Protein AF-A0A382T9Z0-F1 (afdb_monomer_lite)

pLDDT: mean 95.58, std 3.45, range [72.0, 98.19]

Secondary structure (DSSP, 8-state):
-HHHHHHHHHHHHHHHTT--PEESS--SS--TT-EEEE-SSS--GGG--SEEEEE-TTS-EEE-

Radius of gyration: 14.14 Å; chains: 1; bounding box: 24×23×43 Å

Organism: NCBI:txid408172

Sequence (64 aa):
MQTELDLISSTINNIADGHMDVSNVEPVKPRAGDIRYADGSNWNPGGTGEGLYIYLSTGAWSKL

Foldseek 3Di:
DVVVVVVVVVVVVCVVVPDADEDLDDDPDDDAQDKHFYQQPSDDFPSPGTAIWGQHPVRGIDGD

Structure (mmCIF, N/CA/C/O backbone):
data_AF-A0A382T9Z0-F1
#
_entry.id   AF-A0A382T9Z0-F1
#
loop_
_atom_site.group_PDB
_atom_site.id
_atom_site.type_symbol
_atom_site.label_atom_id
_atom_site.label_alt_id
_atom_site.label_comp_id
_atom_site.label_asym_id
_atom_site.label_entity_id
_atom_site.label_seq_id
_atom_site.pdbx_PDB_ins_code
_atom_site.Cartn_x
_atom_site.Cartn_y
_atom_site.Cartn_z
_atom_site.occupancy
_atom_site.B_iso_or_equiv
_atom_site.auth_seq_id
_atom_site.auth_comp_id
_atom_site.auth_asym_id
_atom_site.auth_atom_id
_atom_site.pdbx_PDB_model_num
ATOM 1 N N . MET A 1 1 ? -2.436 5.269 29.465 1.00 72.00 1 MET A N 1
ATOM 2 C CA . MET A 1 1 ? -3.375 4.162 29.178 1.00 72.00 1 MET A CA 1
ATOM 3 C C . MET A 1 1 ? -4.540 4.651 28.324 1.00 72.00 1 MET A C 1
ATOM 5 O O . MET A 1 1 ? -4.630 4.178 27.207 1.00 72.00 1 MET A O 1
ATOM 9 N N . GLN A 1 2 ? -5.363 5.617 28.772 1.00 91.81 2 GLN A N 1
ATOM 10 C CA . GLN A 1 2 ? -6.495 6.121 27.966 1.00 91.81 2 GLN A CA 1
ATOM 11 C C . GLN A 1 2 ? -6.060 6.699 26.606 1.00 91.81 2 GLN A C 1
ATOM 13 O O . GLN A 1 2 ? -6.554 6.264 25.578 1.00 91.81 2 GLN A O 1
ATOM 18 N N . THR A 1 3 ? -5.04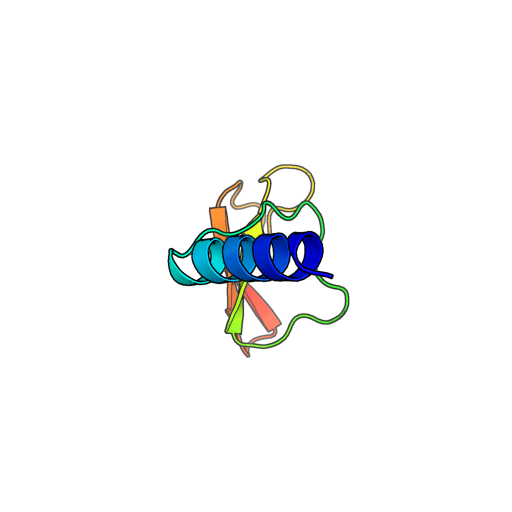8 7.572 26.592 1.00 96.06 3 THR A N 1
ATOM 19 C CA . THR A 1 3 ? -4.528 8.192 25.359 1.00 96.06 3 THR A CA 1
ATOM 20 C C . THR A 1 3 ? -4.081 7.180 24.301 1.00 96.06 3 THR A C 1
ATOM 22 O O . THR A 1 3 ? -4.375 7.350 23.126 1.00 96.06 3 THR A O 1
ATOM 25 N N . GLU A 1 4 ? -3.403 6.104 24.707 1.00 96.06 4 GLU A N 1
ATOM 26 C CA . GLU A 1 4 ? -2.933 5.065 23.778 1.00 96.06 4 GLU A CA 1
ATOM 27 C C . GLU A 1 4 ? -4.103 4.307 23.138 1.00 96.06 4 GLU A C 1
ATOM 29 O O . GLU A 1 4 ? -4.074 4.001 21.949 1.00 96.06 4 GLU A O 1
ATOM 34 N N . LEU A 1 5 ? -5.166 4.040 23.906 1.00 96.75 5 LEU A N 1
ATOM 35 C CA . LEU A 1 5 ? -6.374 3.398 23.383 1.00 96.75 5 LEU A CA 1
ATOM 36 C C . LEU A 1 5 ? -7.120 4.312 22.405 1.00 96.75 5 LEU A C 1
ATOM 38 O O . LEU A 1 5 ? -7.621 3.830 21.390 1.00 96.75 5 LEU A O 1
ATOM 42 N N . ASP A 1 6 ? -7.143 5.619 22.669 1.00 96.75 6 ASP A N 1
ATOM 43 C CA . ASP A 1 6 ? -7.756 6.602 21.772 1.00 96.75 6 ASP A CA 1
ATOM 44 C C . ASP A 1 6 ? -6.987 6.692 20.437 1.00 96.75 6 ASP A C 1
ATOM 46 O O . ASP A 1 6 ? -7.598 6.737 19.367 1.00 96.75 6 ASP A O 1
ATOM 50 N N . LEU A 1 7 ? -5.648 6.635 20.475 1.00 95.25 7 LEU A N 1
ATOM 51 C CA . LEU A 1 7 ? -4.799 6.611 19.274 1.00 95.25 7 LEU A CA 1
ATOM 52 C C . LEU A 1 7 ? -4.982 5.329 18.452 1.00 95.25 7 LEU A C 1
ATOM 54 O O . LEU A 1 7 ? -5.093 5.393 17.224 1.00 95.25 7 LEU A O 1
ATOM 58 N N . ILE A 1 8 ? -5.059 4.171 19.114 1.00 95.81 8 ILE A N 1
ATOM 59 C CA . ILE A 1 8 ? -5.340 2.893 18.446 1.00 95.81 8 ILE A CA 1
ATOM 60 C C . ILE A 1 8 ? -6.725 2.933 17.791 1.00 95.81 8 ILE A C 1
ATOM 62 O O . ILE A 1 8 ? -6.852 2.572 16.623 1.00 95.81 8 ILE A O 1
ATOM 66 N N . SER A 1 9 ? -7.745 3.419 18.506 1.00 96.06 9 SER A N 1
ATOM 67 C CA . SER A 1 9 ? -9.111 3.563 17.984 1.00 96.06 9 SER A CA 1
ATOM 68 C C . SER A 1 9 ? -9.152 4.459 16.743 1.00 96.06 9 SER A C 1
ATOM 70 O O . SER A 1 9 ? -9.698 4.071 15.713 1.00 96.06 9 SER A O 1
ATOM 72 N N . SER A 1 10 ? -8.493 5.620 16.801 1.00 95.19 10 SER A N 1
ATOM 73 C CA . SER A 1 10 ? -8.372 6.542 15.665 1.00 95.19 10 SER A CA 1
ATOM 74 C C . SER A 1 10 ? -7.718 5.879 14.447 1.00 95.19 10 SER A C 1
ATOM 76 O O . SER A 1 10 ? -8.240 5.948 13.336 1.00 95.19 10 SER A O 1
ATOM 78 N N . THR A 1 11 ? -6.618 5.153 14.664 1.00 94.06 11 THR A N 1
ATOM 79 C CA . THR A 1 11 ? -5.901 4.452 13.589 1.00 94.06 11 THR A CA 1
ATOM 80 C C . THR A 1 11 ? -6.760 3.357 12.952 1.00 94.06 11 THR A C 1
ATOM 82 O O . THR A 1 11 ? -6.787 3.229 11.731 1.00 94.06 11 THR A O 1
ATOM 85 N N . ILE A 1 12 ? -7.502 2.587 13.756 1.00 94.81 12 ILE A N 1
ATOM 86 C CA . ILE A 1 12 ? -8.408 1.545 13.253 1.00 94.81 12 ILE A CA 1
ATOM 87 C C . ILE A 1 12 ? -9.545 2.157 12.429 1.00 94.81 12 ILE A C 1
ATOM 89 O O . ILE A 1 12 ? -9.868 1.620 11.371 1.00 94.81 12 ILE A O 1
ATOM 93 N N . ASN A 1 13 ? -10.123 3.277 12.872 1.00 96.25 13 ASN A N 1
ATOM 94 C CA . ASN A 1 13 ? -11.193 3.946 12.130 1.00 96.25 13 ASN A CA 1
ATOM 95 C C . ASN A 1 13 ? -10.703 4.454 10.767 1.00 96.25 13 ASN A C 1
ATOM 97 O O . ASN A 1 13 ? -11.367 4.209 9.767 1.00 96.25 13 ASN A O 1
ATOM 101 N N . ASN A 1 14 ? -9.503 5.041 10.696 1.00 93.69 14 ASN A N 1
ATOM 102 C CA . ASN A 1 14 ? -8.913 5.454 9.416 1.00 93.69 14 ASN A CA 1
ATOM 103 C C . ASN A 1 14 ? -8.765 4.271 8.444 1.00 93.69 14 ASN A C 1
ATOM 105 O O . ASN A 1 14 ? -9.101 4.385 7.266 1.00 93.69 14 ASN A O 1
ATOM 109 N N . ILE A 1 15 ? -8.299 3.118 8.937 1.00 92.25 15 ILE A N 1
ATOM 110 C CA . ILE A 1 15 ? -8.184 1.898 8.125 1.00 92.25 15 ILE A CA 1
ATOM 111 C C . ILE A 1 15 ? -9.573 1.417 7.670 1.00 92.25 15 ILE A C 1
ATOM 113 O O . ILE A 1 15 ? -9.729 1.011 6.520 1.00 92.25 15 ILE A O 1
ATOM 117 N N . ALA A 1 16 ? -10.583 1.473 8.545 1.00 93.25 16 ALA A N 1
ATOM 118 C CA . ALA A 1 16 ? -11.955 1.073 8.226 1.00 93.25 16 ALA A CA 1
ATOM 119 C C . ALA A 1 16 ? -12.607 1.971 7.158 1.00 93.25 16 ALA A C 1
ATOM 121 O O . ALA A 1 16 ? -13.339 1.465 6.308 1.00 93.25 16 ALA A O 1
ATOM 122 N N 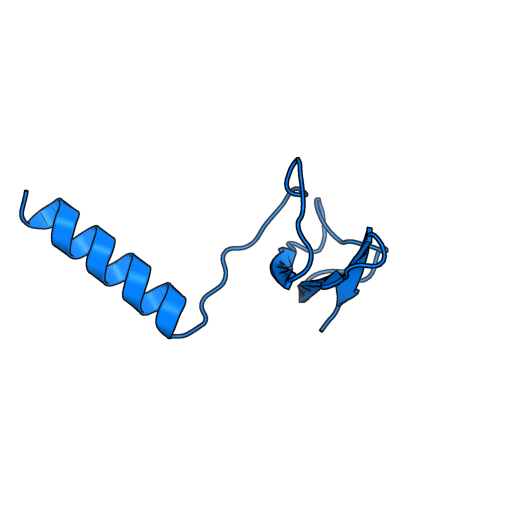. ASP A 1 17 ? -12.283 3.264 7.156 1.00 94.94 17 ASP A N 1
ATOM 123 C CA . ASP A 1 17 ? -12.703 4.234 6.136 1.00 94.94 17 ASP A CA 1
ATOM 124 C C . ASP A 1 17 ? -11.913 4.095 4.815 1.00 94.94 17 ASP A C 1
ATOM 126 O O . ASP A 1 17 ? -12.202 4.776 3.830 1.00 94.94 17 ASP A O 1
ATOM 130 N N . GLY A 1 18 ? -10.930 3.188 4.764 1.00 91.12 18 GLY A N 1
ATOM 131 C CA . GLY A 1 18 ? -10.149 2.880 3.566 1.00 91.12 18 GLY A CA 1
ATOM 132 C C . GLY A 1 18 ? -8.940 3.789 3.346 1.00 91.12 18 GLY A C 1
ATOM 133 O O . GLY A 1 18 ? -8.397 3.816 2.239 1.00 91.12 18 GLY A O 1
ATOM 134 N N . HIS A 1 19 ? -8.493 4.525 4.368 1.00 93.38 19 HIS A N 1
ATOM 135 C CA . HIS A 1 19 ? -7.259 5.299 4.270 1.00 93.38 19 HIS A CA 1
ATOM 136 C C . HIS A 1 19 ? -6.050 4.367 4.156 1.00 93.38 19 HIS A C 1
ATOM 138 O O . HIS A 1 19 ? -5.858 3.461 4.967 1.00 93.38 19 HIS A O 1
ATOM 144 N N . MET A 1 20 ? -5.213 4.629 3.154 1.00 93.50 20 MET A N 1
ATOM 145 C CA . M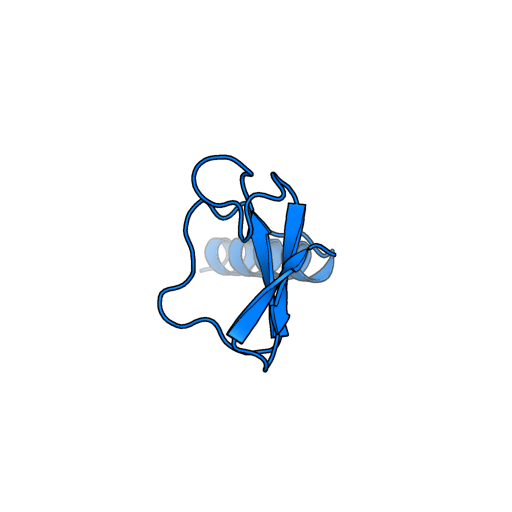ET A 1 20 ? -3.980 3.893 2.900 1.00 93.50 20 MET A CA 1
ATOM 146 C C . MET A 1 20 ? -2.794 4.844 2.971 1.00 93.50 20 MET A C 1
ATOM 148 O O . MET A 1 20 ? -2.748 5.841 2.249 1.00 93.50 20 MET A O 1
ATOM 152 N N . ASP A 1 21 ? -1.818 4.507 3.807 1.00 94.19 21 ASP A N 1
ATOM 153 C CA . ASP A 1 21 ? -0.585 5.278 3.898 1.00 94.19 21 ASP A CA 1
ATOM 154 C C . ASP A 1 21 ? 0.256 5.129 2.626 1.00 94.19 21 ASP A C 1
ATOM 156 O O . ASP A 1 21 ? 0.392 4.040 2.049 1.00 94.19 21 ASP A O 1
ATOM 160 N N . VAL A 1 22 ? 0.869 6.243 2.220 1.00 96.75 22 VAL A N 1
ATOM 161 C CA . VAL A 1 22 ? 1.822 6.276 1.112 1.00 96.75 22 VAL A CA 1
ATOM 162 C C . VAL A 1 22 ? 3.022 5.400 1.461 1.00 96.75 22 VAL A C 1
ATOM 164 O O . VAL A 1 22 ? 3.670 5.559 2.493 1.00 96.75 22 VAL A O 1
ATOM 167 N N . SER A 1 23 ? 3.339 4.481 0.564 1.00 97.19 23 SER A N 1
ATOM 168 C CA . SER A 1 23 ? 4.505 3.616 0.623 1.00 97.19 23 SER A CA 1
ATOM 169 C C . SER A 1 23 ? 5.547 4.130 -0.368 1.00 97.19 23 SER A C 1
ATOM 171 O O . SER A 1 23 ? 5.256 4.357 -1.541 1.00 97.19 23 SER A O 1
ATOM 173 N N . ASN A 1 24 ? 6.774 4.302 0.111 1.00 97.75 24 ASN A N 1
ATOM 174 C CA . ASN A 1 24 ? 7.928 4.727 -0.686 1.00 97.75 24 ASN A CA 1
ATOM 175 C C . ASN A 1 24 ? 8.910 3.578 -0.968 1.00 97.75 24 ASN A C 1
ATOM 177 O O . ASN A 1 24 ? 9.962 3.789 -1.565 1.00 97.75 24 ASN A O 1
ATOM 181 N N . VAL A 1 25 ? 8.595 2.366 -0.505 1.00 97.25 25 VAL A N 1
ATOM 182 C CA . VAL A 1 25 ? 9.419 1.169 -0.660 1.00 97.25 25 VAL A CA 1
ATOM 183 C C . VAL A 1 25 ? 8.533 -0.068 -0.723 1.00 97.25 25 VAL A C 1
ATOM 185 O O . VAL A 1 25 ? 7.474 -0.129 -0.094 1.00 97.25 25 VAL A O 1
ATOM 188 N N . GLU A 1 26 ? 8.987 -1.075 -1.464 1.00 95.31 26 GLU A N 1
ATOM 189 C CA . GLU A 1 26 ? 8.325 -2.372 -1.504 1.00 95.31 26 GLU A CA 1
ATOM 190 C C . GLU A 1 26 ? 8.465 -3.117 -0.159 1.00 95.31 26 GLU A C 1
ATOM 192 O O . GLU A 1 26 ? 9.547 -3.123 0.439 1.00 95.31 26 GLU A O 1
ATOM 197 N N . PRO A 1 27 ? 7.410 -3.797 0.331 1.00 95.19 27 PRO A N 1
ATOM 198 C CA . PRO A 1 27 ? 7.528 -4.724 1.452 1.00 95.19 27 PRO A CA 1
ATOM 199 C C . PRO A 1 27 ? 8.571 -5.820 1.183 1.00 95.19 27 PRO A C 1
ATOM 201 O O . PRO A 1 27 ? 8.632 -6.373 0.095 1.00 95.19 27 PRO A O 1
ATOM 204 N N . VAL A 1 28 ? 9.342 -6.224 2.198 1.00 96.19 28 VAL A N 1
ATOM 205 C CA . VAL A 1 28 ? 10.413 -7.240 2.042 1.00 96.19 28 VAL A CA 1
ATOM 206 C C . VAL A 1 28 ? 9.882 -8.616 1.597 1.00 96.19 28 VAL A C 1
ATOM 208 O O . VAL A 1 28 ? 10.606 -9.403 0.992 1.00 96.19 28 VAL A O 1
ATOM 211 N N . LYS A 1 29 ? 8.630 -8.941 1.936 1.00 95.00 29 LYS A N 1
ATOM 212 C CA . LYS A 1 29 ? 7.965 -10.211 1.599 1.00 95.00 29 LYS A CA 1
ATOM 213 C C . LYS A 1 29 ? 6.487 -9.952 1.290 1.00 95.00 29 LYS A C 1
ATOM 215 O O . LYS A 1 29 ? 5.656 -10.196 2.171 1.00 95.00 29 LYS A O 1
ATOM 220 N N . PRO A 1 30 ? 6.169 -9.424 0.098 1.00 96.25 30 PRO A N 1
ATOM 221 C CA . PRO A 1 30 ? 4.791 -9.158 -0.277 1.00 96.25 30 PRO A CA 1
ATOM 222 C C . PRO A 1 30 ? 4.007 -10.469 -0.378 1.00 96.25 30 PRO A C 1
ATOM 224 O O . PRO A 1 30 ? 4.548 -11.525 -0.726 1.00 96.25 30 PRO A O 1
ATOM 227 N N . ARG A 1 31 ? 2.729 -10.416 -0.016 1.00 97.69 31 ARG A N 1
ATOM 228 C CA . ARG A 1 31 ? 1.806 -11.553 -0.040 1.00 97.69 31 ARG A CA 1
ATOM 229 C C . ARG A 1 31 ? 0.663 -11.268 -0.990 1.00 97.69 31 ARG A C 1
ATOM 231 O O . ARG A 1 31 ? 0.257 -10.124 -1.163 1.00 97.69 31 ARG A O 1
ATOM 238 N N . ALA A 1 32 ? 0.148 -12.320 -1.624 1.00 97.94 32 ALA A N 1
ATOM 239 C CA . ALA A 1 32 ? -0.996 -12.181 -2.514 1.00 97.94 32 ALA A CA 1
ATOM 240 C C . ALA A 1 32 ? -2.168 -11.532 -1.758 1.00 97.94 32 ALA A C 1
ATOM 242 O O . ALA A 1 32 ? -2.534 -11.997 -0.679 1.00 97.94 32 ALA A O 1
ATOM 243 N N . GLY A 1 33 ? -2.729 -10.468 -2.329 1.00 96.44 33 GLY A N 1
ATOM 244 C CA . GLY A 1 33 ? -3.768 -9.651 -1.706 1.00 96.44 33 GLY A CA 1
ATOM 245 C C . GLY A 1 33 ? -3.257 -8.446 -0.915 1.00 96.44 33 GLY A C 1
ATOM 246 O O . GLY A 1 33 ? -4.085 -7.662 -0.462 1.00 96.44 33 GLY A O 1
ATOM 247 N N . ASP A 1 34 ? -1.942 -8.251 -0.767 1.00 96.62 34 ASP A N 1
ATOM 248 C CA . ASP A 1 34 ? -1.413 -7.015 -0.185 1.00 96.62 34 ASP A CA 1
ATOM 249 C C . ASP A 1 34 ? -1.836 -5.816 -1.043 1.00 96.62 34 ASP A C 1
ATOM 251 O O . ASP A 1 34 ? -1.635 -5.814 -2.259 1.00 96.62 34 ASP A O 1
ATOM 255 N N . ILE A 1 35 ? -2.396 -4.793 -0.394 1.00 96.12 35 ILE A N 1
ATOM 256 C CA . ILE A 1 35 ? -2.806 -3.533 -1.019 1.00 96.12 35 ILE A CA 1
ATOM 257 C C . ILE A 1 35 ? -1.935 -2.411 -0.469 1.00 96.12 35 ILE A C 1
ATOM 259 O O . ILE A 1 35 ? -1.715 -2.322 0.741 1.00 96.12 35 ILE A O 1
ATOM 263 N N . ARG A 1 36 ? -1.424 -1.549 -1.348 1.00 96.69 36 ARG A N 1
ATOM 264 C CA . ARG A 1 36 ? -0.555 -0.430 -0.969 1.00 96.69 36 ARG A CA 1
ATOM 265 C C . ARG A 1 36 ? -0.740 0.759 -1.900 1.00 96.69 36 ARG A C 1
ATOM 267 O O . ARG A 1 36 ? -0.959 0.577 -3.095 1.00 96.69 36 ARG A O 1
ATOM 274 N N . TYR A 1 37 ? -0.596 1.961 -1.358 1.00 97.50 37 TYR A N 1
ATOM 275 C CA . TYR A 1 37 ? -0.575 3.193 -2.137 1.00 97.50 37 TYR A CA 1
ATOM 276 C C . TYR A 1 37 ? 0.876 3.598 -2.408 1.00 97.50 37 TYR A C 1
ATOM 278 O O . TYR A 1 37 ? 1.629 3.819 -1.467 1.00 97.50 37 TYR A O 1
ATOM 286 N N . ALA A 1 38 ? 1.300 3.623 -3.666 1.00 98.19 38 ALA A N 1
ATOM 287 C CA . ALA A 1 38 ? 2.682 3.888 -4.049 1.00 98.19 38 ALA A CA 1
ATOM 288 C C . ALA A 1 38 ? 2.919 5.384 -4.285 1.00 98.19 38 ALA A C 1
ATOM 290 O O . ALA A 1 38 ? 2.075 6.034 -4.899 1.00 98.19 38 ALA A O 1
ATOM 291 N N . ASP A 1 39 ? 4.069 5.909 -3.846 1.00 97.81 39 ASP A N 1
ATOM 292 C CA . ASP A 1 39 ? 4.437 7.333 -3.965 1.00 97.81 39 ASP A CA 1
ATOM 293 C C . ASP A 1 39 ? 4.695 7.806 -5.408 1.00 97.81 39 ASP A C 1
ATOM 295 O O . ASP A 1 39 ? 4.815 9.002 -5.668 1.00 97.81 39 ASP A O 1
ATOM 299 N N . GLY A 1 40 ? 4.821 6.873 -6.355 1.00 97.00 40 GLY A N 1
ATOM 300 C CA . GLY A 1 40 ? 5.027 7.168 -7.768 1.00 97.00 40 GLY A CA 1
ATOM 301 C C . GLY A 1 40 ? 6.451 7.564 -8.153 1.00 97.00 40 GLY A C 1
ATOM 302 O O . GLY A 1 40 ? 6.738 7.654 -9.350 1.00 97.00 40 GLY A O 1
ATOM 303 N N . SER A 1 41 ? 7.342 7.746 -7.175 1.00 95.81 41 SER A N 1
ATOM 304 C CA . SER A 1 41 ? 8.723 8.188 -7.367 1.00 95.81 41 SER A CA 1
ATOM 305 C C . SER A 1 41 ? 9.726 7.128 -6.916 1.00 95.81 41 SER A C 1
ATOM 307 O O . SER A 1 41 ? 10.337 6.487 -7.769 1.00 95.81 41 SER A O 1
ATOM 309 N N . ASN A 1 42 ? 9.881 6.908 -5.607 1.00 97.12 42 ASN A N 1
ATOM 310 C CA . ASN A 1 42 ? 10.789 5.893 -5.067 1.00 97.12 42 ASN A CA 1
ATOM 311 C C . ASN A 1 42 ? 10.207 4.491 -5.220 1.00 97.12 42 ASN A C 1
ATOM 313 O O . ASN A 1 42 ? 10.942 3.530 -5.452 1.00 97.12 42 ASN A O 1
ATOM 317 N N . TRP A 1 43 ? 8.884 4.378 -5.112 1.00 97.69 43 TRP A N 1
ATOM 318 C CA . TRP A 1 43 ? 8.170 3.138 -5.319 1.00 97.69 43 TRP A CA 1
ATOM 319 C C . TRP A 1 43 ? 7.007 3.343 -6.282 1.00 97.69 43 TRP A C 1
ATOM 321 O O . TRP A 1 43 ? 6.032 4.040 -6.009 1.00 97.69 43 TRP A O 1
ATOM 331 N N . ASN A 1 44 ? 7.137 2.727 -7.453 1.00 96.81 44 ASN A N 1
ATOM 332 C CA . ASN A 1 44 ? 6.174 2.783 -8.544 1.00 96.81 44 ASN A CA 1
ATOM 333 C C . ASN A 1 44 ? 6.191 1.461 -9.330 1.00 96.81 44 ASN A C 1
ATOM 335 O O . ASN A 1 44 ? 6.734 1.404 -10.437 1.00 96.81 44 ASN A O 1
ATOM 339 N N . PRO A 1 45 ? 5.632 0.369 -8.775 1.00 96.12 45 PRO A N 1
ATOM 340 C CA . PRO A 1 45 ? 5.711 -0.948 -9.397 1.00 96.12 45 PRO A CA 1
ATOM 341 C C . PRO A 1 45 ? 5.315 -0.938 -10.882 1.00 96.12 45 PRO A C 1
ATOM 343 O O . PRO A 1 45 ? 4.317 -0.337 -11.284 1.00 96.12 45 PRO A O 1
ATOM 346 N N . GLY A 1 46 ? 6.146 -1.567 -11.718 1.00 91.75 46 GLY A N 1
ATOM 347 C CA . GLY A 1 46 ? 5.954 -1.593 -13.172 1.00 91.75 46 GLY A CA 1
ATOM 348 C C . GLY A 1 46 ? 6.124 -0.240 -13.883 1.00 91.75 46 GLY A C 1
ATOM 349 O O . GLY A 1 46 ? 5.816 -0.148 -15.066 1.00 91.75 46 GLY A O 1
ATOM 350 N N . GLY A 1 47 ? 6.591 0.809 -13.196 1.00 91.94 47 GLY A N 1
ATOM 351 C CA . GLY A 1 47 ? 6.794 2.145 -13.764 1.00 91.94 47 GLY A CA 1
ATOM 352 C C . GLY A 1 47 ? 5.500 2.922 -14.027 1.00 91.94 47 GLY A C 1
ATOM 353 O O . GLY A 1 47 ? 5.508 3.870 -14.807 1.00 91.94 47 GLY A O 1
ATOM 354 N N . THR A 1 48 ? 4.381 2.538 -13.401 1.00 94.38 48 THR A N 1
ATOM 355 C CA . THR A 1 48 ? 3.047 3.100 -13.711 1.00 94.38 48 THR A CA 1
ATOM 356 C C . THR A 1 48 ? 2.634 4.294 -12.833 1.00 94.38 4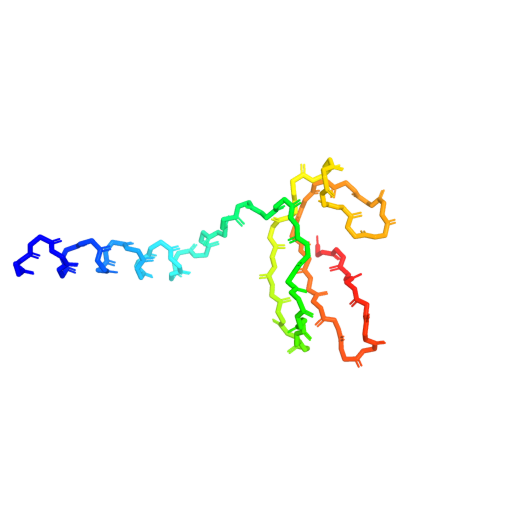8 THR A C 1
ATOM 358 O O . THR A 1 48 ? 1.481 4.735 -12.865 1.00 94.38 48 THR A O 1
ATOM 361 N N . GLY A 1 49 ? 3.588 4.864 -12.089 1.00 96.19 49 GLY A N 1
ATOM 362 C CA . GLY A 1 49 ? 3.428 6.092 -11.302 1.00 96.19 49 GLY A CA 1
ATOM 363 C C . GLY A 1 49 ? 2.711 5.905 -9.961 1.00 96.19 49 GLY A C 1
ATOM 364 O O . GLY A 1 49 ? 2.597 4.794 -9.448 1.00 96.19 49 GLY A O 1
ATOM 365 N N . GLU A 1 50 ? 2.251 7.008 -9.377 1.00 97.81 50 GLU A N 1
ATOM 366 C CA . GLU A 1 50 ? 1.530 7.030 -8.096 1.00 97.81 50 GLU A CA 1
ATOM 367 C C . GLU A 1 50 ? 0.189 6.289 -8.209 1.00 97.81 50 GLU A C 1
ATOM 369 O O . GLU A 1 50 ? -0.451 6.321 -9.268 1.00 97.81 50 GLU A O 1
ATOM 374 N N . GLY A 1 51 ? -0.253 5.616 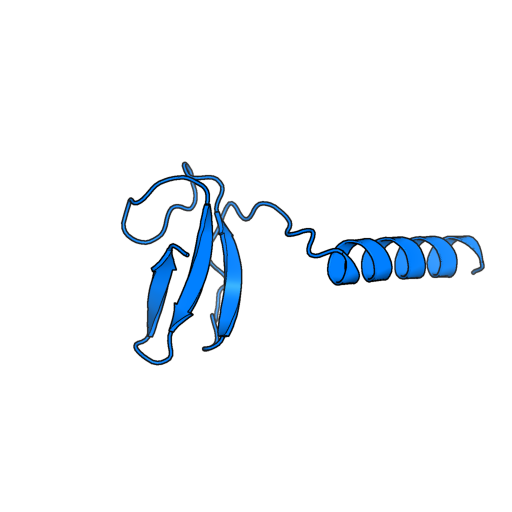-7.146 1.00 97.00 51 GLY A N 1
ATOM 375 C CA . GLY A 1 51 ? -1.591 5.019 -7.099 1.00 97.00 51 GLY A CA 1
ATOM 376 C C . GLY A 1 51 ? -1.708 3.793 -6.204 1.00 97.00 51 GLY A C 1
ATOM 377 O O . GLY A 1 51 ? -0.757 3.399 -5.537 1.00 97.00 51 GLY A O 1
ATOM 378 N N . LEU A 1 52 ? -2.891 3.178 -6.200 1.00 97.19 52 LEU A N 1
ATOM 379 C CA . LEU A 1 52 ? -3.162 1.958 -5.445 1.00 97.19 52 LEU A CA 1
ATOM 380 C C . LEU A 1 52 ? -2.731 0.723 -6.244 1.00 97.19 52 LEU A C 1
ATOM 382 O O . LEU A 1 52 ? -3.027 0.609 -7.432 1.00 97.19 52 LEU A O 1
ATOM 386 N N . TYR A 1 53 ? -2.059 -0.213 -5.580 1.00 98.00 53 TYR A N 1
ATOM 387 C CA . TYR A 1 53 ? -1.598 -1.462 -6.173 1.00 98.00 53 TYR A CA 1
ATOM 388 C C . TYR A 1 53 ? -2.020 -2.658 -5.327 1.00 98.00 53 TYR A C 1
ATOM 390 O O . TYR A 1 53 ? -2.021 -2.584 -4.098 1.00 98.00 53 TYR A O 1
ATOM 398 N N . ILE A 1 54 ? -2.307 -3.772 -6.001 1.00 97.62 54 ILE A N 1
ATOM 399 C CA . ILE A 1 54 ? -2.519 -5.089 -5.399 1.00 97.62 54 ILE A CA 1
ATOM 400 C C . ILE A 1 54 ? -1.394 -6.041 -5.803 1.00 97.62 54 ILE A C 1
ATOM 402 O O . ILE A 1 54 ? -1.023 -6.113 -6.978 1.00 97.62 54 ILE A O 1
ATOM 406 N N . TYR A 1 55 ? -0.859 -6.795 -4.846 1.00 98.19 55 TYR A N 1
ATOM 407 C CA . TYR A 1 55 ? 0.080 -7.871 -5.139 1.00 98.19 55 TYR A CA 1
ATOM 408 C C . TYR A 1 55 ? -0.679 -9.143 -5.514 1.00 98.19 55 TYR A C 1
ATOM 410 O O . TYR A 1 55 ? -1.458 -9.688 -4.729 1.00 98.19 55 TYR A O 1
ATOM 418 N N . LEU A 1 56 ? -0.476 -9.622 -6.736 1.00 98.00 56 LEU A N 1
ATOM 419 C CA . LEU A 1 56 ? -1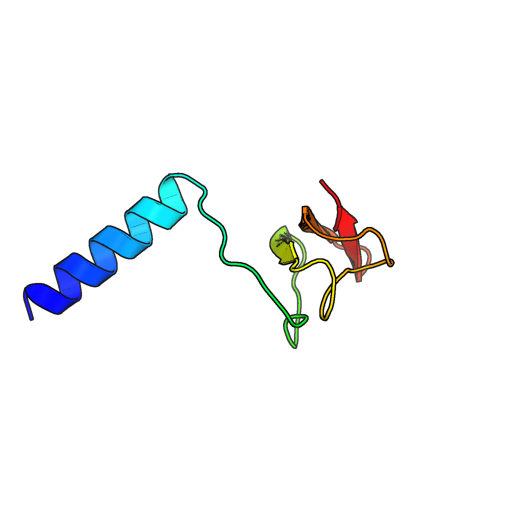.159 -10.794 -7.271 1.00 98.00 56 LEU A CA 1
ATOM 420 C C . LEU A 1 56 ? -0.423 -12.085 -6.895 1.00 98.00 56 LEU A C 1
ATOM 422 O O . LEU A 1 56 ? 0.788 -12.102 -6.684 1.00 98.00 56 LEU A O 1
ATOM 426 N N . SER A 1 57 ? -1.135 -13.215 -6.911 1.00 97.75 57 SER A N 1
ATOM 427 C CA . SER A 1 57 ? -0.532 -14.545 -6.712 1.00 97.75 57 SER A CA 1
ATOM 428 C C . SER A 1 57 ? 0.486 -14.930 -7.793 1.00 97.75 57 SER A C 1
ATOM 430 O O . SER A 1 57 ? 1.221 -15.896 -7.623 1.00 97.75 57 SER A O 1
ATOM 432 N N . THR A 1 58 ? 0.533 -14.183 -8.900 1.00 97.06 58 THR A N 1
ATOM 433 C CA . THR A 1 58 ? 1.546 -14.302 -9.958 1.00 97.06 58 THR A CA 1
ATOM 434 C C . THR A 1 58 ? 2.909 -13.742 -9.549 1.00 97.06 58 THR A C 1
ATOM 436 O O . THR A 1 58 ? 3.880 -13.938 -10.274 1.00 97.06 58 THR A O 1
ATOM 439 N N . GLY A 1 59 ? 2.997 -13.056 -8.405 1.00 96.12 59 GLY A N 1
ATOM 440 C CA . GLY A 1 59 ? 4.228 -12.446 -7.913 1.00 96.12 59 GLY A CA 1
ATOM 441 C C . GLY A 1 59 ? 4.483 -11.031 -8.439 1.00 96.12 59 GLY A C 1
ATOM 442 O O . GLY A 1 59 ? 5.609 -10.548 -8.351 1.00 96.12 59 GLY A O 1
ATOM 443 N N . ALA A 1 60 ? 3.461 -10.374 -8.994 1.00 96.69 60 ALA A N 1
ATOM 444 C CA . ALA A 1 60 ? 3.552 -9.031 -9.560 1.00 96.69 60 ALA A CA 1
ATOM 445 C C . ALA A 1 60 ? 2.540 -8.073 -8.921 1.00 96.69 60 ALA A C 1
ATOM 447 O O . ALA A 1 60 ? 1.431 -8.468 -8.556 1.00 96.69 60 ALA A O 1
ATOM 448 N N . TRP A 1 61 ? 2.913 -6.797 -8.845 1.00 97.69 61 TRP A N 1
ATOM 449 C CA . TRP A 1 61 ? 1.998 -5.714 -8.501 1.00 97.69 61 TRP A CA 1
ATOM 450 C C . TRP A 1 61 ? 1.179 -5.301 -9.724 1.00 97.69 61 TRP A C 1
ATOM 452 O O . TRP A 1 61 ? 1.734 -5.094 -10.803 1.00 97.69 61 TRP A O 1
ATOM 462 N N . SER A 1 62 ? -0.129 -5.140 -9.542 1.00 97.31 62 SER A N 1
ATOM 463 C CA . SER A 1 62 ? -1.028 -4.544 -10.529 1.00 97.31 62 SER A CA 1
ATOM 464 C C . SER A 1 62 ? -1.604 -3.258 -9.972 1.00 97.31 62 SER A C 1
ATOM 466 O O . SER A 1 62 ? -2.087 -3.247 -8.840 1.00 97.31 62 SER A O 1
ATOM 468 N N . LYS A 1 63 ? -1.585 -2.196 -10.774 1.00 96.94 63 LYS A N 1
ATOM 469 C CA . LYS A 1 63 ? -2.300 -0.963 -10.451 1.00 96.94 63 LYS A CA 1
ATOM 470 C C . LYS A 1 63 ? -3.811 -1.214 -10.527 1.00 96.94 63 LYS A C 1
ATOM 472 O O . LYS A 1 63 ? -4.244 -1.979 -11.395 1.00 96.94 63 LYS A O 1
ATOM 477 N N . LEU A 1 64 ? -4.564 -0.627 -9.599 1.00 94.06 64 LEU A N 1
ATOM 478 C CA . LEU A 1 64 ? -6.030 -0.670 -9.539 1.00 94.06 64 LEU A CA 1
ATOM 479 C C . LEU A 1 64 ? -6.660 0.568 -10.184 1.00 94.06 64 LEU A C 1
ATOM 481 O O . LEU A 1 64 ? -6.021 1.646 -10.145 1.00 94.06 64 LEU A O 1
#